Protein AF-A0A318QTA3-F1 (afdb_monomer)

Radius of gyrati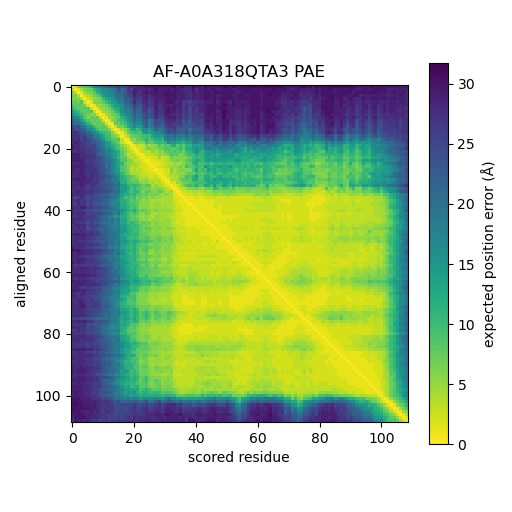on: 19.36 Å; Cα contacts (8 Å, |Δi|>4): 125; chains: 1; bounding box: 62×51×46 Å

Secondary structure (DSSP, 8-state):
-------------------HHHHHHHHHHHHTTTEEEEEHHHHHTSTTGGGPPTTS-EEEEETTEEEEEEEESSSS-EEEEEEGGGHHHHHHHHHHHHHHHS-------

pLDDT: mean 75.61, std 18.58, range [36.19, 95.62]

Solvent-accessible surface area (backbone atoms only — not comparable to full-atom values): 6719 Å² total; per-residue (Å²): 140,82,85,84,80,79,80,78,78,79,81,78,80,86,60,90,71,71,58,67,67,60,52,52,57,49,52,54,59,33,53,77,48,59,21,45,80,30,52,48,67,61,35,67,70,37,91,67,40,85,78,57,59,70,72,37,83,41,80,45,74,56,96,86,39,65,31,36,40,31,33,34,79,83,81,78,42,27,28,38,39,15,30,77,90,19,42,68,59,49,50,52,50,51,50,54,56,53,54,72,72,48,74,80,80,72,79,86,124

Nearest PDB structures (foldseek):
  5he2-assembly1_A  TM=5.416E-01  e=3.643E-01  Bos taurus
  3bw6-assembly1_A  TM=4.070E-01  e=3.000E-01  Saccharomyces cerevisiae
  3m7p-assembly1_A-2  TM=6.731E-01  e=3.989E+00  Homo sapiens
  8u62-assembly1_A  TM=3.241E-01  e=8.445E-01  Pseudomonas syringae pv. tomato str. DC3000
  8u63-assembly1_B  TM=3.859E-01  e=1.417E+00  Pseudomonas syringae pv. tomato str. DC3000

Structure (mmCIF, N/CA/C/O backbone):
data_AF-A0A318QTA3-F1
#
_entry.id   AF-A0A318QTA3-F1
#
loop_
_atom_site.group_PDB
_atom_site.id
_atom_site.type_symbol
_atom_site.label_atom_id
_atom_site.label_alt_id
_atom_site.label_comp_id
_atom_site.label_asym_id
_atom_site.label_entity_id
_atom_site.label_seq_id
_atom_site.pdbx_PDB_ins_code
_atom_site.Cartn_x
_atom_site.Cartn_y
_atom_site.Cartn_z
_atom_site.occupancy
_atom_site.B_iso_or_equiv
_atom_site.auth_seq_id
_atom_site.auth_comp_id
_atom_site.auth_asym_id
_atom_site.auth_atom_id
_atom_site.pdbx_PDB_model_num
ATOM 1 N N . MET A 1 1 ? 49.992 -37.227 -1.667 1.00 42.38 1 MET A N 1
ATOM 2 C CA . MET A 1 1 ? 48.634 -37.020 -1.109 1.00 42.38 1 MET A CA 1
ATOM 3 C C . MET A 1 1 ? 48.529 -35.599 -0.572 1.00 42.38 1 MET A C 1
ATOM 5 O O . MET A 1 1 ? 49.532 -35.109 -0.075 1.00 42.38 1 MET A O 1
ATOM 9 N N . LYS A 1 2 ? 47.312 -35.033 -0.624 1.00 38.53 2 LYS A N 1
ATOM 10 C CA . LYS A 1 2 ? 46.833 -33.720 -0.131 1.00 38.53 2 LYS A CA 1
ATOM 11 C C . LYS A 1 2 ? 46.766 -32.592 -1.166 1.00 38.53 2 LYS A C 1
ATOM 13 O O . LYS A 1 2 ? 47.620 -31.721 -1.247 1.00 38.53 2 LYS A O 1
ATOM 18 N N . ALA A 1 3 ? 45.666 -32.643 -1.918 1.00 46.94 3 ALA A N 1
ATOM 19 C CA . ALA A 1 3 ? 45.044 -31.502 -2.568 1.00 46.94 3 ALA A CA 1
ATOM 20 C C . ALA A 1 3 ? 44.564 -30.508 -1.497 1.00 46.94 3 ALA A C 1
ATOM 22 O O . ALA A 1 3 ? 43.799 -30.884 -0.610 1.00 46.94 3 ALA A O 1
ATOM 23 N N . PHE A 1 4 ? 45.010 -29.257 -1.577 1.00 48.28 4 PHE A N 1
ATOM 24 C CA . PHE A 1 4 ? 44.408 -28.150 -0.840 1.00 48.28 4 PHE A CA 1
ATOM 25 C C . PHE A 1 4 ? 43.391 -27.482 -1.762 1.00 48.28 4 PHE A C 1
ATOM 27 O O . PHE A 1 4 ? 43.740 -26.689 -2.632 1.00 48.28 4 PHE A O 1
ATOM 34 N N . GLY A 1 5 ? 42.128 -27.880 -1.607 1.00 43.62 5 GLY A N 1
ATOM 35 C CA . GLY A 1 5 ? 40.996 -27.203 -2.222 1.00 43.62 5 GLY A CA 1
ATOM 36 C C . GLY A 1 5 ? 40.757 -25.878 -1.511 1.00 43.62 5 GLY A C 1
ATOM 37 O O . GLY A 1 5 ? 40.330 -25.863 -0.360 1.00 43.62 5 GLY A O 1
ATOM 38 N N . ILE A 1 6 ? 41.034 -24.770 -2.193 1.00 57.19 6 ILE A N 1
ATOM 39 C CA . ILE A 1 6 ? 40.576 -23.447 -1.775 1.00 57.19 6 ILE A CA 1
ATOM 40 C C . ILE A 1 6 ? 39.201 -23.260 -2.415 1.00 57.19 6 ILE A C 1
ATOM 42 O O . ILE A 1 6 ? 39.081 -22.843 -3.565 1.00 57.19 6 ILE A O 1
ATOM 46 N N . LEU A 1 7 ? 38.154 -23.637 -1.679 1.00 49.53 7 LEU A N 1
ATOM 47 C CA . LEU A 1 7 ? 36.791 -23.193 -1.958 1.00 49.53 7 LEU A CA 1
ATOM 48 C C . LEU A 1 7 ? 36.718 -21.705 -1.588 1.00 49.53 7 LEU A C 1
ATOM 50 O O . LEU A 1 7 ? 36.408 -21.350 -0.453 1.00 49.53 7 LEU A O 1
ATOM 54 N N . SER A 1 8 ? 37.051 -20.830 -2.539 1.00 49.56 8 SER A N 1
ATOM 55 C CA . SER A 1 8 ? 36.705 -19.413 -2.441 1.00 49.56 8 SER A CA 1
ATOM 56 C C . SER A 1 8 ? 35.188 -19.296 -2.513 1.00 49.56 8 SER A C 1
ATOM 58 O O . SER A 1 8 ? 34.583 -19.443 -3.574 1.00 49.56 8 SER A O 1
ATOM 60 N N . LEU A 1 9 ? 34.584 -19.077 -1.347 1.00 50.34 9 LEU A N 1
ATOM 61 C CA . LEU A 1 9 ? 33.183 -18.729 -1.180 1.00 50.34 9 LEU A CA 1
ATOM 62 C C . LEU A 1 9 ? 32.931 -17.415 -1.937 1.00 50.34 9 LEU A C 1
ATOM 64 O O . LEU A 1 9 ? 33.360 -16.345 -1.508 1.00 50.34 9 LEU A O 1
ATOM 68 N N . VAL A 1 10 ? 32.274 -17.495 -3.092 1.00 53.47 10 VAL A N 1
ATOM 69 C CA . VAL A 1 10 ? 31.787 -16.314 -3.806 1.00 53.47 10 VAL A CA 1
ATOM 70 C C . VAL A 1 10 ? 30.608 -15.772 -3.004 1.00 53.47 10 VAL A C 1
ATOM 72 O O . VAL A 1 10 ? 29.505 -16.311 -3.059 1.00 53.47 10 VAL A O 1
ATOM 75 N N . VAL A 1 11 ? 30.843 -14.723 -2.219 1.00 54.94 11 VAL A N 1
ATOM 76 C CA . VAL A 1 11 ? 29.769 -13.954 -1.587 1.00 54.94 11 VAL A CA 1
ATOM 77 C C . VAL A 1 11 ? 29.130 -13.097 -2.681 1.00 54.94 11 VAL A C 1
ATOM 79 O O . VAL A 1 11 ? 29.548 -11.973 -2.947 1.00 54.94 11 VAL A O 1
ATOM 82 N N . LEU A 1 12 ? 28.142 -13.667 -3.371 1.00 45.72 12 LEU A N 1
ATOM 83 C CA . LEU A 1 12 ? 27.241 -12.935 -4.256 1.00 45.72 12 LEU A CA 1
ATOM 84 C C . LEU A 1 12 ? 26.322 -12.065 -3.389 1.00 45.72 12 LEU A C 1
ATOM 86 O O . LEU A 1 12 ? 25.224 -12.478 -3.027 1.00 45.72 12 LEU A O 1
ATOM 90 N N . LEU A 1 13 ? 26.756 -10.845 -3.065 1.00 45.47 13 LEU A N 1
ATOM 91 C CA . LEU A 1 13 ? 25.841 -9.772 -2.665 1.00 45.47 13 LEU A CA 1
ATOM 92 C C . LEU A 1 13 ? 25.120 -9.260 -3.918 1.00 45.47 13 LEU A C 1
ATOM 94 O O . LEU A 1 13 ? 25.325 -8.138 -4.367 1.00 45.47 13 LEU A O 1
ATOM 98 N N . ALA A 1 14 ? 24.274 -10.107 -4.500 1.00 48.94 14 ALA A N 1
ATOM 99 C CA . ALA A 1 14 ? 23.219 -9.662 -5.398 1.00 48.94 14 ALA A CA 1
ATOM 100 C C . ALA A 1 14 ? 22.024 -9.239 -4.535 1.00 48.94 14 ALA A C 1
ATOM 102 O O . ALA A 1 14 ? 20.998 -9.907 -4.479 1.00 48.94 14 ALA A O 1
ATOM 103 N N . GLY A 1 15 ? 22.203 -8.152 -3.792 1.00 41.44 15 GLY A N 1
ATOM 104 C CA . GLY A 1 15 ? 21.109 -7.404 -3.199 1.00 41.44 15 GLY A CA 1
ATOM 105 C C . GLY A 1 15 ? 21.170 -6.018 -3.803 1.00 41.44 15 GLY A C 1
ATOM 106 O O . GLY A 1 15 ? 22.168 -5.323 -3.625 1.00 41.44 15 GLY A O 1
ATOM 107 N N . CYS A 1 16 ? 20.143 -5.613 -4.541 1.00 46.47 16 CYS A N 1
ATOM 108 C CA . CYS A 1 16 ? 19.944 -4.213 -4.885 1.00 46.47 16 CYS A CA 1
ATOM 109 C C . CYS A 1 16 ? 19.694 -3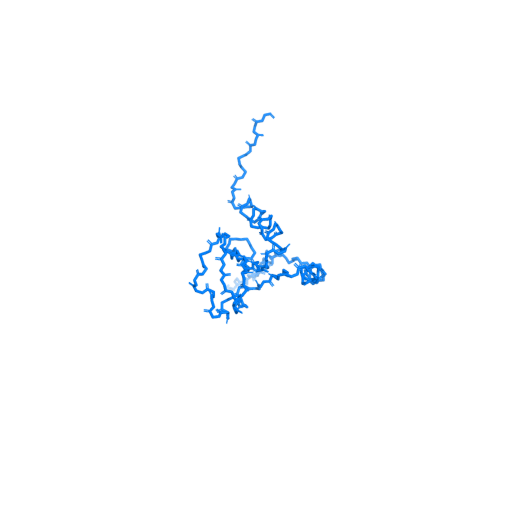.448 -3.576 1.00 46.47 16 CYS A C 1
ATOM 111 O O . CYS A 1 16 ? 18.550 -3.237 -3.188 1.00 46.47 16 CYS A O 1
ATOM 113 N N . THR A 1 17 ? 20.748 -3.101 -2.834 1.00 48.22 17 THR A N 1
ATOM 114 C CA . THR A 1 17 ? 20.617 -2.298 -1.621 1.00 48.22 17 THR A CA 1
ATOM 115 C C . THR A 1 17 ? 20.435 -0.862 -2.072 1.00 48.22 17 THR A C 1
ATOM 117 O O . THR A 1 17 ? 21.409 -0.146 -2.317 1.00 48.22 17 THR A O 1
ATOM 120 N N . TRP A 1 18 ? 19.179 -0.459 -2.247 1.00 48.59 18 TRP A N 1
ATOM 121 C CA . TRP A 1 18 ? 18.853 0.955 -2.310 1.00 48.59 18 TRP A CA 1
ATOM 122 C C . TRP A 1 18 ? 19.430 1.599 -1.042 1.00 48.59 18 TRP A C 1
ATOM 124 O O . TRP A 1 18 ? 19.219 1.066 0.053 1.00 48.59 18 TRP A O 1
ATOM 134 N N . PRO A 1 19 ? 20.261 2.643 -1.158 1.00 56.28 19 PRO A N 1
ATOM 135 C CA . PRO A 1 19 ? 20.949 3.172 0.005 1.00 56.28 19 PRO A CA 1
ATOM 136 C C . PRO A 1 19 ? 19.902 3.726 0.989 1.00 56.28 19 PRO A C 1
ATOM 138 O O . PRO A 1 19 ? 18.937 4.392 0.606 1.00 56.28 19 PRO A O 1
ATOM 141 N N . ALA A 1 20 ? 20.038 3.331 2.259 1.00 59.81 20 ALA A N 1
ATOM 142 C CA . ALA A 1 20 ? 18.998 3.474 3.285 1.00 59.81 20 ALA A CA 1
ATOM 143 C C . ALA A 1 20 ? 18.593 4.937 3.556 1.00 59.81 20 ALA A C 1
ATOM 145 O O . ALA A 1 20 ? 17.491 5.215 4.025 1.00 59.81 20 ALA A O 1
ATOM 146 N N . ASP A 1 21 ? 19.475 5.882 3.246 1.00 57.38 21 ASP A N 1
ATOM 147 C CA . ASP A 1 21 ? 19.245 7.323 3.306 1.00 57.38 21 ASP A CA 1
ATOM 148 C C . ASP A 1 21 ? 18.238 7.804 2.250 1.00 57.38 21 ASP A C 1
ATOM 150 O O . ASP A 1 21 ? 17.369 8.627 2.558 1.00 57.38 21 ASP A O 1
ATOM 154 N N . VAL A 1 22 ? 18.311 7.262 1.032 1.00 57.31 22 VAL A N 1
ATOM 155 C CA . VAL A 1 22 ? 17.360 7.558 -0.046 1.00 57.31 22 VAL A CA 1
ATOM 156 C C . VAL A 1 22 ? 15.989 6.990 0.299 1.00 57.31 22 VAL A C 1
ATOM 158 O O . VAL A 1 22 ? 14.994 7.701 0.160 1.00 57.31 22 VAL A O 1
ATOM 161 N N . ASP A 1 23 ? 15.941 5.774 0.843 1.00 65.94 23 ASP A N 1
ATOM 162 C CA . ASP A 1 23 ? 14.706 5.154 1.330 1.00 65.94 23 ASP A CA 1
ATOM 163 C C . ASP A 1 23 ? 14.071 5.966 2.464 1.00 65.94 23 ASP A C 1
ATOM 165 O O . ASP A 1 23 ? 12.877 6.246 2.437 1.00 65.94 23 ASP A O 1
ATOM 169 N N . GLN A 1 24 ? 14.861 6.462 3.418 1.00 64.25 24 GLN A N 1
ATOM 170 C CA . GLN A 1 24 ? 14.336 7.244 4.537 1.00 64.25 24 GLN A CA 1
ATOM 171 C C . GLN A 1 24 ? 13.854 8.647 4.129 1.00 64.25 24 GLN A C 1
ATOM 173 O O . GLN A 1 24 ? 12.896 9.179 4.700 1.00 64.25 24 GLN A O 1
ATOM 178 N N . ALA A 1 25 ? 14.533 9.307 3.188 1.00 63.25 25 ALA A N 1
ATOM 179 C CA . ALA A 1 25 ? 14.079 10.585 2.639 1.00 63.25 25 ALA A CA 1
ATOM 180 C C . ALA A 1 25 ? 12.792 10.412 1.819 1.00 63.25 25 ALA A C 1
ATOM 182 O O . ALA A 1 25 ? 11.885 11.246 1.894 1.00 63.25 25 ALA A O 1
ATOM 183 N N . TYR A 1 26 ? 12.706 9.307 1.085 1.00 64.75 26 TYR A N 1
ATOM 184 C CA . TYR A 1 26 ? 11.532 8.903 0.333 1.00 64.75 26 TYR A CA 1
ATOM 185 C C . TYR A 1 26 ? 10.351 8.583 1.263 1.00 64.75 26 TYR A C 1
ATOM 187 O O . TYR A 1 26 ? 9.312 9.231 1.151 1.00 64.75 26 TYR A O 1
ATOM 195 N N . ASP A 1 27 ? 10.533 7.720 2.265 1.00 68.56 27 ASP A N 1
ATOM 196 C CA . ASP A 1 27 ? 9.504 7.364 3.251 1.00 68.56 27 ASP A CA 1
ATOM 197 C C . ASP A 1 27 ? 9.022 8.595 4.042 1.00 68.56 27 ASP A C 1
ATOM 199 O O . ASP A 1 27 ? 7.827 8.745 4.299 1.00 68.56 27 ASP A O 1
ATOM 203 N N . ARG A 1 28 ? 9.911 9.554 4.349 1.00 67.00 28 ARG A N 1
ATOM 204 C CA . ARG A 1 28 ? 9.514 10.844 4.949 1.00 67.00 28 ARG A CA 1
ATOM 205 C C . ARG A 1 28 ? 8.569 11.650 4.063 1.00 67.00 28 ARG A C 1
ATOM 207 O O . ARG A 1 28 ? 7.645 12.274 4.583 1.00 67.00 28 ARG A O 1
ATOM 214 N N . ARG A 1 29 ? 8.784 11.647 2.746 1.00 65.81 29 ARG A N 1
ATOM 215 C CA . ARG A 1 29 ? 7.888 12.310 1.788 1.00 65.81 29 ARG A CA 1
ATOM 216 C C . ARG A 1 29 ? 6.541 11.592 1.695 1.00 65.81 29 ARG A C 1
ATOM 218 O O . ARG A 1 29 ? 5.528 12.253 1.487 1.00 65.81 29 ARG A O 1
ATOM 225 N N . LEU A 1 30 ? 6.510 10.271 1.874 1.00 69.19 30 LEU A N 1
ATOM 226 C CA . LEU A 1 30 ? 5.261 9.505 1.892 1.00 69.19 30 LEU A CA 1
ATOM 227 C C . LEU A 1 30 ? 4.403 9.889 3.106 1.00 69.19 30 LEU A C 1
ATOM 229 O O . LEU A 1 30 ? 3.245 10.267 2.940 1.00 69.19 30 LEU A O 1
ATOM 233 N N . VAL A 1 31 ? 5.000 9.906 4.305 1.00 67.81 31 VAL A N 1
ATOM 234 C CA . VAL A 1 31 ? 4.298 10.194 5.574 1.00 67.81 31 VAL A CA 1
ATOM 235 C C . VAL A 1 31 ? 3.610 11.563 5.569 1.00 67.81 31 VAL A C 1
ATOM 237 O O . VAL A 1 31 ? 2.524 11.708 6.125 1.00 67.81 31 VAL A O 1
ATOM 240 N N . GLN A 1 32 ? 4.202 12.564 4.912 1.00 65.75 32 GLN A N 1
ATOM 241 C CA . GLN A 1 32 ? 3.605 13.900 4.780 1.00 65.75 32 GLN A CA 1
ATOM 242 C C . GLN A 1 32 ? 2.299 13.917 3.972 1.00 65.75 32 GLN A C 1
ATOM 244 O O . GLN A 1 32 ? 1.518 14.850 4.116 1.00 65.75 32 GLN A O 1
ATO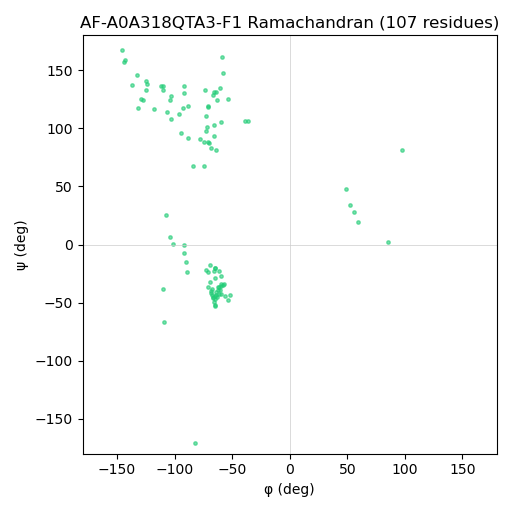M 249 N N . ASN A 1 33 ? 2.051 12.898 3.150 1.00 63.75 33 ASN A N 1
ATOM 250 C CA . ASN A 1 33 ? 0.905 12.819 2.249 1.00 63.75 33 ASN A CA 1
ATOM 251 C C . ASN A 1 33 ? -0.149 11.803 2.718 1.00 63.75 33 ASN A C 1
ATOM 253 O O . ASN A 1 33 ? -0.860 11.261 1.885 1.00 63.75 33 ASN A O 1
ATOM 257 N N . HIS A 1 34 ? -0.231 11.496 4.022 1.00 79.75 34 HIS A N 1
ATOM 258 C CA . HIS A 1 34 ? -1.132 10.458 4.561 1.00 79.75 34 HIS A CA 1
ATOM 259 C C . HIS A 1 34 ? -0.939 9.072 3.919 1.00 79.75 34 HIS A C 1
ATOM 261 O O . HIS A 1 34 ? -1.852 8.248 3.868 1.00 79.75 34 HIS A O 1
ATOM 267 N N . PHE A 1 35 ? 0.283 8.815 3.456 1.00 83.12 35 PHE A N 1
ATOM 268 C CA . PHE A 1 35 ? 0.684 7.618 2.741 1.00 83.12 35 PHE A CA 1
ATOM 269 C C . PHE A 1 35 ? 1.858 6.962 3.469 1.00 83.12 35 PHE A C 1
ATOM 271 O O . PHE A 1 35 ? 2.773 7.634 3.943 1.00 83.12 35 PHE A O 1
ATOM 278 N N . LYS A 1 36 ? 1.855 5.639 3.591 1.00 87.50 36 LYS A N 1
ATOM 279 C CA . LYS A 1 36 ? 2.915 4.893 4.265 1.00 87.50 36 LYS A CA 1
ATOM 280 C C . LYS A 1 36 ? 3.284 3.651 3.465 1.00 87.50 36 LYS A C 1
ATOM 282 O O . LYS A 1 36 ? 2.416 2.911 3.010 1.00 87.50 36 LYS A O 1
ATOM 287 N N . ARG A 1 37 ? 4.588 3.398 3.369 1.00 88.62 37 ARG A N 1
ATOM 288 C CA . ARG A 1 37 ? 5.146 2.103 2.983 1.00 88.62 37 ARG A CA 1
ATOM 289 C C . ARG A 1 37 ? 5.395 1.278 4.248 1.00 88.62 37 ARG A C 1
ATOM 291 O O . ARG A 1 37 ? 5.963 1.780 5.216 1.00 88.62 37 ARG A O 1
ATOM 298 N N . LEU A 1 38 ? 4.924 0.042 4.254 1.00 90.19 38 LEU A N 1
ATOM 299 C CA . LEU A 1 38 ? 5.152 -0.955 5.291 1.00 90.19 38 LEU A CA 1
ATOM 300 C C . LEU A 1 38 ? 6.065 -2.031 4.717 1.00 90.19 38 LEU A C 1
ATOM 302 O O . LEU A 1 38 ? 5.815 -2.539 3.622 1.00 90.19 38 LEU A O 1
ATOM 306 N N . SER A 1 39 ? 7.091 -2.412 5.468 1.00 90.50 39 SER A N 1
ATOM 307 C CA . SER A 1 39 ? 7.811 -3.660 5.205 1.00 90.50 39 SER A CA 1
ATOM 308 C C . SER A 1 39 ? 6.863 -4.867 5.272 1.00 90.50 39 SER A C 1
ATOM 310 O O . SER A 1 39 ? 5.784 -4.785 5.867 1.00 90.50 39 SER A O 1
ATOM 312 N N . SER A 1 40 ? 7.263 -6.005 4.693 1.00 90.12 40 SER A N 1
ATOM 313 C CA . SER A 1 40 ? 6.482 -7.249 4.786 1.00 90.12 40 SER A CA 1
ATOM 314 C C . SER A 1 40 ? 6.137 -7.600 6.240 1.00 90.12 40 SER A C 1
ATOM 316 O O . SER A 1 40 ? 4.991 -7.924 6.538 1.00 90.12 40 SER A O 1
ATOM 318 N N . ASP A 1 41 ? 7.097 -7.476 7.159 1.00 93.00 41 ASP A N 1
ATOM 319 C CA . ASP A 1 41 ? 6.889 -7.796 8.575 1.00 93.00 41 ASP A CA 1
ATOM 320 C C . ASP A 1 41 ? 5.902 -6.830 9.242 1.00 93.00 41 ASP A C 1
ATOM 322 O O . ASP A 1 41 ? 4.981 -7.263 9.937 1.00 93.00 41 ASP A O 1
ATOM 326 N N . GLU A 1 42 ? 6.035 -5.521 8.997 1.00 93.19 42 GLU A N 1
ATOM 327 C CA . GLU A 1 42 ? 5.084 -4.526 9.506 1.00 93.19 42 GLU A CA 1
ATOM 328 C C . GLU A 1 42 ? 3.677 -4.733 8.951 1.00 93.19 42 GLU A C 1
ATOM 330 O O . GLU A 1 42 ? 2.707 -4.505 9.675 1.00 93.19 42 GLU A O 1
ATOM 335 N N . PHE A 1 43 ? 3.566 -5.137 7.682 1.00 94.31 43 PHE A N 1
ATOM 336 C CA . PHE A 1 43 ? 2.301 -5.470 7.042 1.00 94.31 43 PHE A CA 1
ATOM 337 C C . PHE A 1 43 ? 1.669 -6.696 7.704 1.00 94.31 43 PHE A C 1
ATOM 339 O O . PHE A 1 43 ? 0.546 -6.597 8.184 1.00 94.31 43 PHE A O 1
ATOM 346 N N . HIS A 1 44 ? 2.385 -7.816 7.833 1.00 94.19 44 HIS A N 1
ATOM 347 C CA . HIS A 1 44 ? 1.849 -9.037 8.459 1.00 94.19 44 HIS A CA 1
ATOM 348 C C . HIS A 1 44 ? 1.546 -8.873 9.953 1.00 94.19 44 HIS A C 1
ATOM 350 O O . HIS A 1 44 ? 0.689 -9.577 10.489 1.00 94.19 44 HIS A O 1
ATOM 356 N N . ALA A 1 45 ? 2.188 -7.915 10.627 1.00 95.62 45 ALA A N 1
ATOM 357 C CA . ALA A 1 45 ? 1.846 -7.530 11.994 1.00 95.62 45 ALA A CA 1
ATOM 358 C C . ALA A 1 45 ? 0.489 -6.804 12.104 1.00 95.62 45 ALA A C 1
ATOM 360 O O . ALA A 1 45 ? -0.078 -6.726 13.196 1.00 95.62 45 ALA A O 1
ATOM 361 N N . GLN A 1 46 ? -0.060 -6.280 11.002 1.00 93.75 46 GLN A N 1
ATOM 362 C CA . GLN A 1 46 ? -1.379 -5.652 11.002 1.00 93.75 46 GLN A CA 1
ATOM 363 C C . GLN A 1 46 ? -2.480 -6.707 11.110 1.00 93.75 46 GLN A C 1
ATOM 365 O O . GLN A 1 46 ? -2.507 -7.675 10.350 1.00 93.75 46 GLN A O 1
ATOM 370 N N . SER A 1 47 ? -3.457 -6.484 11.992 1.00 93.50 47 SER A N 1
ATOM 371 C CA . SER A 1 47 ? -4.603 -7.390 12.177 1.00 93.50 47 SER A CA 1
ATOM 372 C C . SER A 1 47 ? -5.443 -7.573 10.909 1.00 93.50 47 SER A C 1
ATOM 374 O O . SER A 1 47 ? -6.068 -8.614 10.716 1.00 93.50 47 SER A O 1
ATOM 376 N N . TRP A 1 48 ? -5.434 -6.564 10.042 1.00 92.56 48 TRP A N 1
ATOM 377 C CA . TRP A 1 48 ? -6.205 -6.492 8.811 1.00 92.56 48 TRP A CA 1
ATOM 378 C C . TRP A 1 48 ? -5.460 -7.031 7.578 1.00 92.56 48 TRP A C 1
ATOM 380 O O . TRP A 1 48 ? -6.059 -7.184 6.520 1.00 92.56 48 TRP A O 1
ATOM 390 N N . SER A 1 49 ? -4.172 -7.366 7.692 1.00 93.94 49 SER A N 1
ATOM 391 C CA . SER A 1 49 ? -3.347 -7.814 6.555 1.00 93.94 49 SER A CA 1
ATOM 392 C C . SER A 1 49 ? -3.872 -9.076 5.874 1.00 93.94 49 SER A C 1
ATOM 394 O O . SER A 1 49 ? -3.800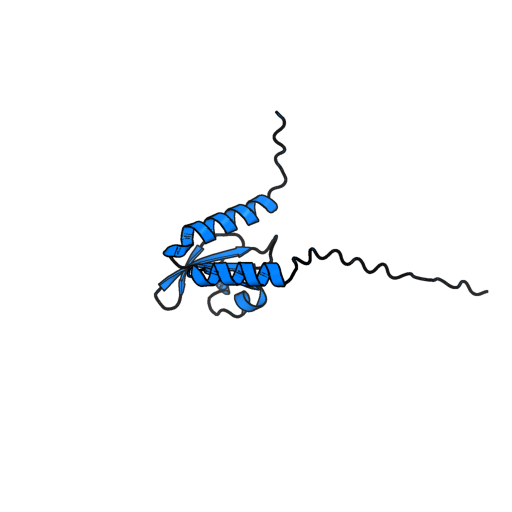 -9.207 4.657 1.00 93.94 49 SER A O 1
ATOM 396 N N . LYS A 1 50 ? -4.474 -9.986 6.645 1.00 93.12 50 LYS A N 1
ATOM 397 C CA . LYS A 1 50 ? -4.991 -11.271 6.150 1.00 93.12 50 LYS A CA 1
ATOM 398 C C . LYS A 1 50 ? -6.151 -11.138 5.165 1.00 93.12 50 LYS A C 1
ATOM 400 O O . LYS A 1 50 ? -6.435 -12.097 4.458 1.00 93.12 50 LYS A O 1
ATOM 405 N N . SER A 1 51 ? -6.844 -9.998 5.151 1.00 92.81 51 SER A N 1
ATOM 406 C CA . SER A 1 51 ? -7.934 -9.740 4.206 1.00 92.81 51 SER A CA 1
ATOM 407 C C . 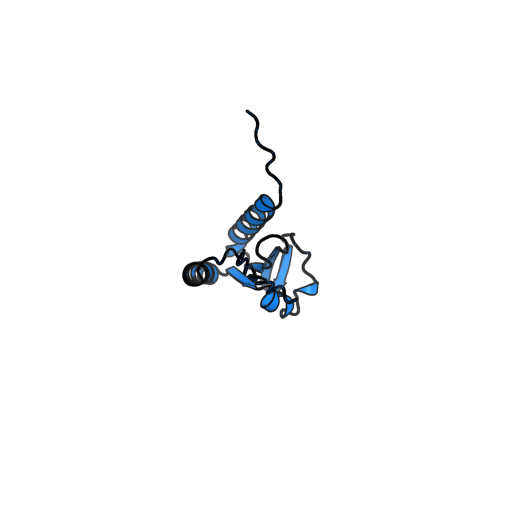SER A 1 51 ? -7.469 -9.048 2.928 1.00 92.81 51 SER A C 1
ATOM 409 O O . SER A 1 51 ? -8.304 -8.745 2.085 1.00 92.81 51 SER A O 1
ATOM 411 N N . ILE A 1 52 ? -6.175 -8.750 2.800 1.00 93.94 52 ILE A N 1
ATOM 412 C CA . ILE A 1 52 ? -5.616 -8.093 1.623 1.00 93.94 52 ILE A CA 1
ATOM 413 C C . ILE A 1 52 ? -5.126 -9.150 0.647 1.00 93.94 52 ILE A C 1
ATOM 415 O O . ILE A 1 52 ? -4.194 -9.901 0.932 1.00 93.94 52 ILE A O 1
ATOM 419 N N . GLU A 1 53 ? -5.729 -9.168 -0.535 1.00 93.94 53 GLU A N 1
ATOM 420 C CA . GLU A 1 53 ? -5.199 -9.925 -1.660 1.00 93.94 53 GLU A CA 1
ATOM 421 C C . GLU A 1 53 ? -3.858 -9.327 -2.138 1.00 93.94 53 GLU A C 1
ATOM 423 O O . GLU A 1 53 ? -3.774 -8.120 -2.391 1.00 93.94 53 GLU A O 1
ATOM 428 N N . PRO A 1 54 ? -2.794 -10.136 -2.272 1.00 92.56 54 PRO A N 1
ATOM 429 C CA . PRO A 1 54 ? -1.534 -9.675 -2.835 1.00 92.56 54 PRO A CA 1
ATOM 430 C C . PRO A 1 54 ? -1.691 -9.108 -4.249 1.00 92.56 54 PRO A C 1
ATOM 432 O O . PRO A 1 54 ? -2.487 -9.590 -5.050 1.00 92.56 54 PRO A O 1
ATOM 435 N N . ASN A 1 55 ? -0.861 -8.124 -4.584 1.00 90.06 55 ASN A N 1
ATOM 436 C CA . ASN A 1 55 ? -0.708 -7.531 -5.914 1.00 90.06 55 ASN A CA 1
ATOM 437 C C . ASN A 1 55 ? -1.987 -6.904 -6.481 1.00 90.06 55 ASN A C 1
ATOM 439 O O . ASN A 1 55 ? -2.086 -6.656 -7.680 1.00 90.06 55 ASN A O 1
ATOM 443 N N . THR A 1 56 ? -2.945 -6.600 -5.607 1.00 91.19 56 THR A N 1
ATOM 444 C CA . THR A 1 56 ? -4.226 -6.002 -5.969 1.00 91.19 56 THR A CA 1
ATOM 445 C C . THR A 1 56 ? -4.481 -4.788 -5.091 1.00 91.19 56 THR A C 1
ATOM 447 O O . THR A 1 56 ? -4.451 -4.878 -3.862 1.00 91.19 56 THR A O 1
ATOM 450 N N . LEU A 1 57 ? -4.729 -3.637 -5.721 1.00 91.50 57 LEU A N 1
ATOM 451 C CA . LEU A 1 57 ? -5.109 -2.420 -5.009 1.00 91.50 57 LEU A CA 1
ATOM 452 C C . LEU A 1 57 ? -6.535 -2.572 -4.475 1.00 91.50 57 LEU A C 1
ATOM 454 O O . LEU A 1 57 ? -7.477 -2.709 -5.254 1.00 91.50 57 LEU A O 1
ATOM 458 N N . GLN A 1 58 ? -6.695 -2.522 -3.157 1.00 93.94 58 GLN A N 1
ATOM 459 C CA . GLN A 1 58 ? -7.976 -2.717 -2.481 1.00 93.94 58 GLN A CA 1
ATOM 460 C C . GLN A 1 58 ? -8.296 -1.537 -1.573 1.00 93.94 58 GLN A C 1
ATOM 462 O O . GLN A 1 58 ? -7.420 -1.018 -0.888 1.00 93.94 58 GLN A O 1
ATOM 467 N N . MET A 1 59 ? -9.567 -1.140 -1.544 1.00 94.06 59 MET A N 1
ATOM 468 C CA . MET A 1 59 ? -10.086 -0.213 -0.542 1.00 94.06 59 MET A CA 1
ATOM 469 C C . MET A 1 59 ? -10.633 -1.005 0.644 1.00 94.06 59 MET A C 1
ATOM 471 O O . MET A 1 59 ? -11.342 -1.995 0.461 1.00 94.06 59 MET A O 1
ATOM 475 N N . MET A 1 60 ? -10.333 -0.555 1.858 1.00 92.75 60 MET A N 1
ATOM 476 C CA . MET A 1 60 ? -10.865 -1.123 3.088 1.00 92.75 60 MET A CA 1
ATOM 477 C C . MET A 1 60 ? -11.089 -0.063 4.166 1.00 92.75 60 MET A C 1
ATOM 479 O O . MET A 1 60 ? -10.586 1.052 4.082 1.00 92.75 60 MET A O 1
ATOM 483 N N . MET A 1 61 ? -11.809 -0.436 5.223 1.00 91.56 61 MET A N 1
ATOM 484 C CA . MET A 1 61 ? -12.023 0.427 6.384 1.00 91.56 61 MET A CA 1
ATOM 485 C C . MET A 1 61 ? -11.007 0.105 7.482 1.00 91.56 61 MET A C 1
ATOM 487 O O . MET A 1 61 ? -11.077 -0.956 8.102 1.00 91.56 61 MET A O 1
ATOM 491 N N . LEU A 1 62 ? -10.095 1.035 7.761 1.00 88.69 62 LEU A N 1
ATOM 492 C CA . LEU A 1 62 ? -9.141 0.958 8.866 1.00 88.69 62 LEU A CA 1
ATOM 493 C C . LEU A 1 62 ? -9.565 1.932 9.963 1.00 88.69 62 LEU A C 1
ATOM 495 O O . LEU A 1 62 ? -9.570 3.143 9.759 1.00 88.69 62 LEU A O 1
ATOM 499 N N . ASN A 1 63 ? -9.950 1.407 11.131 1.00 86.94 63 ASN A N 1
ATOM 500 C CA . ASN A 1 63 ? -10.416 2.205 12.276 1.00 86.94 63 ASN A CA 1
ATOM 501 C C . ASN A 1 63 ? -11.545 3.203 11.930 1.00 86.94 63 ASN A C 1
ATOM 503 O O . ASN A 1 63 ? -11.607 4.293 12.490 1.00 86.94 63 ASN A O 1
ATOM 507 N N . GLY A 1 64 ? -12.434 2.839 10.999 1.00 86.94 64 GLY A N 1
ATOM 508 C CA . GLY A 1 64 ? -13.541 3.698 10.561 1.00 86.94 64 GL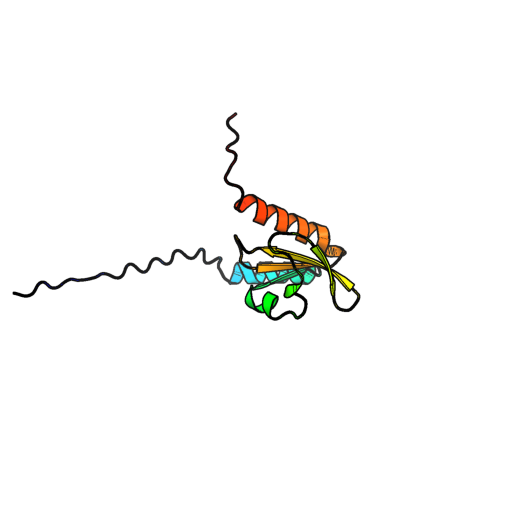Y A CA 1
ATOM 509 C C . GLY A 1 64 ? -13.191 4.702 9.455 1.00 86.94 64 GLY A C 1
ATOM 510 O O . GLY A 1 64 ? -14.079 5.427 9.015 1.00 86.94 64 GLY A O 1
ATOM 511 N N . THR A 1 65 ? -11.955 4.698 8.952 1.00 88.31 65 THR A N 1
ATOM 512 C CA . THR A 1 65 ? -11.505 5.551 7.842 1.00 88.31 65 THR A CA 1
ATOM 513 C C . THR A 1 65 ? -11.216 4.700 6.600 1.00 88.31 65 THR A C 1
ATOM 515 O O . THR A 1 65 ? -10.596 3.642 6.734 1.00 88.31 65 THR A O 1
ATOM 518 N N . PRO A 1 66 ? -11.635 5.122 5.391 1.00 90.94 66 PRO A N 1
ATOM 519 C CA . PRO A 1 66 ? -11.264 4.431 4.162 1.00 90.94 66 PRO A CA 1
ATOM 520 C C . PRO A 1 66 ? -9.757 4.539 3.914 1.00 90.94 66 PRO A C 1
ATOM 522 O O . PRO A 1 66 ? -9.183 5.629 3.964 1.00 90.94 66 PRO A O 1
ATOM 525 N N . ALA A 1 67 ? -9.137 3.405 3.619 1.00 92.81 67 ALA A N 1
ATOM 526 C CA . ALA A 1 67 ? -7.743 3.291 3.237 1.00 92.81 67 ALA A CA 1
ATOM 527 C C . ALA A 1 67 ? -7.607 2.395 2.004 1.00 92.81 67 ALA A C 1
ATOM 529 O O . ALA A 1 67 ? -8.339 1.420 1.842 1.00 92.81 67 ALA A O 1
ATOM 530 N N . TYR A 1 68 ? -6.650 2.719 1.150 1.00 94.56 68 TYR A N 1
ATOM 531 C CA . TYR A 1 68 ? -6.246 1.939 -0.002 1.00 94.56 68 TYR A CA 1
ATOM 532 C C . TYR A 1 68 ? -4.950 1.230 0.321 1.00 94.56 68 TYR A C 1
ATOM 534 O O . TYR A 1 68 ? -3.980 1.856 0.749 1.00 94.56 68 TYR A O 1
ATOM 542 N N . VAL A 1 69 ? -4.953 -0.076 0.107 1.00 94.38 69 VAL A N 1
ATOM 543 C CA . VAL A 1 69 ? -3.833 -0.951 0.400 1.00 94.38 69 VAL A CA 1
ATOM 544 C C . VAL A 1 69 ? -3.454 -1.709 -0.857 1.00 94.38 69 VAL A C 1
ATOM 546 O O . VAL A 1 69 ? -4.303 -2.292 -1.528 1.00 94.38 69 VAL A O 1
ATOM 549 N N . PHE A 1 70 ? -2.162 -1.730 -1.149 1.00 94.00 70 PHE A N 1
ATOM 550 C CA . PHE A 1 70 ? -1.574 -2.582 -2.169 1.00 94.00 70 PHE A CA 1
ATOM 551 C C . PHE A 1 70 ? -0.356 -3.283 -1.577 1.00 94.00 70 PHE A C 1
ATOM 553 O O . PHE A 1 70 ? 0.595 -2.621 -1.168 1.00 94.00 70 PHE A O 1
ATOM 560 N N . TYR A 1 71 ? -0.398 -4.611 -1.502 1.00 95.00 71 TYR A N 1
ATOM 561 C CA . TYR A 1 71 ? 0.717 -5.426 -1.025 1.00 95.00 71 TYR A CA 1
ATOM 562 C C . TYR A 1 71 ? 1.426 -6.076 -2.208 1.00 95.00 71 TYR A C 1
ATOM 564 O O . TYR A 1 71 ? 0.877 -6.986 -2.820 1.00 95.00 71 TYR A O 1
ATOM 572 N N . ASP A 1 72 ? 2.627 -5.617 -2.535 1.00 90.88 72 ASP A N 1
ATOM 573 C CA . ASP A 1 72 ? 3.440 -6.196 -3.600 1.00 90.88 72 ASP A CA 1
ATOM 574 C C . ASP A 1 72 ? 4.308 -7.327 -3.048 1.00 90.88 72 ASP A C 1
ATOM 576 O O . ASP A 1 72 ? 5.151 -7.115 -2.175 1.00 90.88 72 ASP A O 1
ATOM 580 N N . THR A 1 73 ? 4.113 -8.533 -3.578 1.00 90.19 73 THR A N 1
ATOM 581 C CA . THR A 1 73 ? 4.891 -9.726 -3.208 1.00 90.19 73 THR A CA 1
ATOM 582 C C . THR A 1 73 ? 5.973 -10.086 -4.214 1.00 90.19 73 THR A C 1
ATOM 584 O O . THR A 1 73 ? 6.620 -11.113 -4.033 1.00 90.19 73 THR A O 1
ATOM 587 N N . HIS A 1 74 ? 6.127 -9.326 -5.293 1.00 83.56 74 HIS A N 1
ATOM 588 C CA . HIS A 1 74 ? 7.005 -9.686 -6.401 1.00 83.56 74 HIS A CA 1
ATOM 589 C C . HIS A 1 74 ? 8.242 -8.800 -6.495 1.00 83.56 74 HIS A C 1
ATOM 591 O O . HIS A 1 74 ? 9.304 -9.319 -6.830 1.00 83.56 74 HIS A O 1
ATOM 597 N N . VAL A 1 75 ? 8.124 -7.492 -6.238 1.00 81.75 75 VAL A N 1
ATOM 598 C CA . VAL A 1 75 ? 9.252 -6.565 -6.408 1.00 81.75 75 VAL A CA 1
ATOM 599 C C . VAL A 1 75 ? 9.777 -6.088 -5.064 1.00 81.75 75 VAL A C 1
ATOM 601 O O . VAL A 1 75 ? 10.906 -6.407 -4.697 1.00 81.75 75 VAL A O 1
ATOM 604 N N . CYS A 1 76 ? 8.984 -5.315 -4.322 1.00 82.44 76 CYS A N 1
ATOM 605 C CA . CYS A 1 76 ? 9.453 -4.697 -3.084 1.00 82.44 76 CYS A CA 1
ATOM 606 C C . CYS A 1 76 ? 9.221 -5.562 -1.841 1.00 82.44 76 CYS A C 1
ATOM 608 O O . CYS A 1 76 ? 9.801 -5.264 -0.797 1.00 82.44 76 CYS A O 1
ATOM 610 N N . HIS A 1 77 ? 8.371 -6.595 -1.925 1.00 88.12 77 HIS A N 1
ATOM 611 C CA . HIS A 1 77 ? 7.894 -7.349 -0.757 1.00 88.12 77 HIS A CA 1
ATOM 612 C C . HIS A 1 77 ? 7.384 -6.404 0.348 1.00 88.12 77 HIS A C 1
ATOM 614 O O . HIS A 1 77 ? 7.775 -6.492 1.513 1.00 88.12 77 HIS A O 1
ATOM 620 N N . CYS A 1 78 ? 6.549 -5.440 -0.036 1.00 89.38 78 CYS A N 1
ATOM 621 C CA . CYS A 1 78 ? 6.138 -4.324 0.807 1.00 89.38 78 CYS A CA 1
ATOM 622 C C . CYS A 1 78 ? 4.678 -3.942 0.546 1.00 89.38 78 CYS A C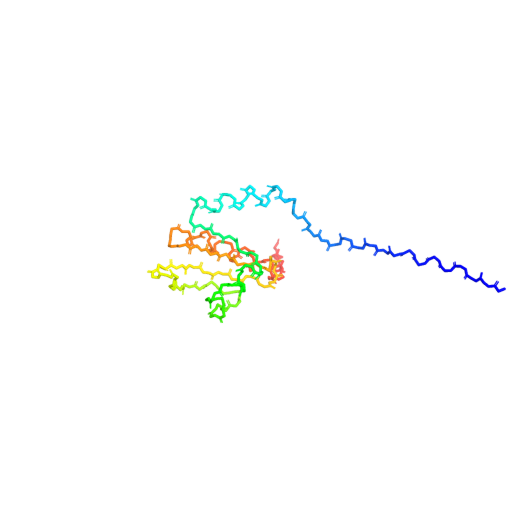 1
ATOM 624 O O . CYS A 1 78 ? 4.122 -4.234 -0.513 1.00 89.38 78 CYS A O 1
ATOM 626 N N . ALA A 1 79 ? 4.038 -3.300 1.522 1.00 92.19 79 ALA A N 1
ATOM 627 C CA . ALA A 1 79 ? 2.682 -2.791 1.370 1.00 92.19 79 ALA A CA 1
ATOM 628 C C . ALA A 1 79 ? 2.662 -1.267 1.332 1.00 92.19 79 ALA A C 1
ATOM 630 O O . ALA A 1 79 ? 3.295 -0.599 2.144 1.00 92.19 79 ALA A O 1
ATOM 631 N N . PHE A 1 80 ? 1.879 -0.716 0.421 1.00 91.69 80 PHE A N 1
ATOM 632 C CA . PHE A 1 80 ? 1.594 0.703 0.321 1.00 91.69 80 PHE A CA 1
ATOM 633 C C . PHE A 1 80 ? 0.188 0.951 0.853 1.00 91.69 80 PHE A C 1
ATOM 635 O O . PHE A 1 80 ? -0.766 0.321 0.399 1.00 91.69 80 PHE A O 1
ATOM 642 N N . VAL A 1 81 ? 0.068 1.843 1.833 1.00 91.94 81 VAL A N 1
ATOM 643 C CA . VAL A 1 81 ? -1.180 2.152 2.535 1.00 91.94 81 VAL A CA 1
ATOM 644 C C . VAL A 1 81 ? -1.403 3.655 2.499 1.00 91.94 81 VAL A C 1
ATOM 646 O O . VAL A 1 81 ? -0.543 4.412 2.943 1.00 91.94 81 VAL A O 1
ATOM 649 N N . GLY A 1 82 ? -2.549 4.095 2.001 1.00 91.12 82 GLY A N 1
ATOM 650 C CA . GLY A 1 82 ? -2.915 5.509 1.955 1.00 91.12 82 GLY A CA 1
ATOM 651 C C . GLY A 1 82 ? -4.397 5.725 2.215 1.00 91.12 82 GLY A C 1
ATOM 652 O O . GLY A 1 82 ? -5.191 4.808 2.064 1.00 91.12 82 GLY A O 1
ATOM 653 N N . ASP A 1 83 ? -4.788 6.921 2.626 1.00 90.06 83 ASP A N 1
ATOM 654 C CA . ASP A 1 83 ? -6.191 7.334 2.695 1.00 90.06 83 ASP A CA 1
ATOM 655 C C . ASP A 1 83 ? -6.741 7.807 1.326 1.00 90.06 83 ASP A C 1
ATOM 657 O O . ASP A 1 83 ? -6.094 7.692 0.284 1.00 90.06 83 ASP A O 1
ATOM 661 N N . ASN A 1 84 ? -7.951 8.378 1.312 1.00 88.12 84 ASN A N 1
ATOM 662 C CA . ASN A 1 84 ? -8.544 8.966 0.101 1.00 88.12 84 ASN A CA 1
ATOM 663 C C . ASN A 1 84 ? -7.688 10.066 -0.544 1.00 88.12 84 ASN A C 1
ATOM 665 O O . ASN A 1 84 ? -7.697 10.188 -1.768 1.00 88.12 84 ASN A O 1
ATOM 669 N N . SER A 1 85 ? -6.968 10.867 0.245 1.00 85.81 85 SER A N 1
ATOM 670 C CA . SER A 1 85 ? -6.142 11.956 -0.289 1.00 85.81 85 SER A CA 1
ATOM 671 C C . SER A 1 85 ? -4.902 11.439 -1.019 1.00 85.81 85 SER A C 1
ATOM 673 O O . SER A 1 85 ? -4.396 12.113 -1.916 1.00 85.81 85 SER A O 1
ATOM 675 N N . SER A 1 86 ? -4.470 10.220 -0.680 1.00 85.06 86 SER A N 1
ATOM 676 C CA . SER A 1 86 ? -3.293 9.559 -1.244 1.00 85.06 86 SER A CA 1
ATOM 677 C C . SER A 1 86 ? -3.602 8.454 -2.261 1.00 85.06 86 SER A C 1
ATOM 679 O O . SER A 1 86 ? -2.693 7.764 -2.729 1.00 85.06 86 SER A O 1
ATOM 681 N N . TYR A 1 87 ? -4.875 8.282 -2.639 1.00 86.31 87 TYR A N 1
ATOM 682 C CA . TYR A 1 87 ? -5.311 7.216 -3.546 1.00 86.31 87 TYR A CA 1
ATOM 683 C C . TYR A 1 87 ? -4.524 7.186 -4.861 1.00 86.31 87 TYR A C 1
ATOM 685 O O . TYR A 1 87 ? -4.061 6.124 -5.274 1.00 86.31 87 TYR A O 1
ATOM 693 N N . LEU A 1 88 ? -4.353 8.346 -5.507 1.00 86.44 88 LEU A N 1
ATOM 694 C CA . LEU A 1 88 ? -3.649 8.431 -6.790 1.00 86.44 88 LEU A CA 1
ATOM 695 C C . LEU A 1 88 ? -2.189 7.996 -6.653 1.00 86.44 88 LEU A C 1
ATOM 697 O O . LEU A 1 88 ? -1.689 7.272 -7.504 1.00 86.44 88 LEU A O 1
ATOM 701 N N . GLN A 1 89 ? -1.529 8.356 -5.553 1.00 84.81 89 GLN A N 1
ATOM 702 C CA . GLN A 1 89 ? -0.155 7.944 -5.294 1.00 84.81 89 GLN A CA 1
ATOM 703 C C . GLN A 1 89 ? -0.075 6.433 -5.066 1.00 84.81 89 GLN A C 1
ATOM 705 O O . GLN A 1 89 ? 0.769 5.777 -5.672 1.00 84.81 89 GLN A O 1
ATOM 710 N N . VAL A 1 90 ? -0.971 5.858 -4.253 1.00 83.81 90 VAL A N 1
ATOM 711 C CA . VAL A 1 90 ? -1.022 4.399 -4.032 1.00 83.81 90 VAL A CA 1
ATOM 712 C C . VAL A 1 90 ? -1.261 3.673 -5.362 1.00 83.81 90 VAL A C 1
ATOM 714 O O . VAL A 1 90 ? -0.606 2.672 -5.647 1.00 83.81 90 VAL A O 1
ATOM 717 N N . GLN A 1 91 ? -2.163 4.193 -6.200 1.00 86.81 91 GLN A N 1
ATOM 718 C CA . GLN A 1 91 ? -2.464 3.639 -7.518 1.00 86.81 91 GLN A CA 1
ATOM 719 C C . GLN A 1 91 ? -1.268 3.718 -8.475 1.00 86.81 91 GLN A C 1
ATOM 721 O O . GLN A 1 91 ? -0.985 2.736 -9.165 1.00 86.81 91 GLN A O 1
ATOM 726 N N . ASP A 1 92 ? -0.565 4.848 -8.520 1.00 85.50 92 ASP A N 1
ATOM 727 C CA . ASP A 1 92 ? 0.619 5.023 -9.363 1.00 85.50 92 ASP A CA 1
ATOM 728 C C . ASP A 1 92 ? 1.746 4.074 -8.940 1.00 85.50 92 ASP A C 1
ATOM 730 O O . ASP A 1 92 ? 2.365 3.446 -9.801 1.00 85.50 92 ASP A O 1
ATOM 734 N N . PHE A 1 93 ? 1.963 3.886 -7.633 1.00 84.06 93 PHE A N 1
ATOM 735 C CA . PHE A 1 93 ? 2.924 2.901 -7.129 1.00 84.06 93 PHE A CA 1
ATOM 736 C C . PHE A 1 93 ? 2.514 1.474 -7.465 1.00 84.06 93 PHE A C 1
ATOM 738 O O . PHE A 1 93 ? 3.329 0.725 -7.996 1.00 84.06 93 PHE A O 1
ATOM 745 N N . ALA A 1 94 ? 1.251 1.112 -7.241 1.00 85.31 94 ALA A N 1
ATOM 746 C CA . ALA A 1 94 ? 0.751 -0.207 -7.607 1.00 85.31 94 ALA A CA 1
ATOM 747 C C . ALA A 1 94 ? 0.966 -0.498 -9.097 1.00 85.31 94 ALA A C 1
ATOM 749 O O . ALA A 1 94 ? 1.454 -1.566 -9.462 1.00 85.31 94 ALA A O 1
ATOM 750 N N . ARG A 1 95 ? 0.677 0.478 -9.967 1.00 85.31 95 ARG A N 1
ATOM 751 C CA . ARG A 1 95 ? 0.921 0.365 -11.409 1.00 85.31 95 ARG A CA 1
ATOM 752 C C . ARG A 1 95 ? 2.409 0.223 -11.726 1.00 85.31 95 ARG A C 1
ATOM 754 O O . ARG A 1 95 ? 2.758 -0.618 -12.548 1.00 85.31 95 ARG A O 1
ATOM 761 N N . ALA A 1 96 ? 3.266 1.030 -11.104 1.00 84.12 96 ALA A N 1
ATOM 762 C CA . ALA A 1 96 ? 4.706 0.998 -11.338 1.00 84.12 96 ALA A CA 1
ATOM 763 C C . ALA A 1 96 ? 5.334 -0.335 -10.904 1.00 84.12 96 ALA A C 1
ATOM 765 O O . ALA A 1 96 ? 6.136 -0.887 -11.652 1.00 84.12 96 ALA A O 1
ATOM 766 N N . GLU A 1 97 ? 4.954 -0.879 -9.745 1.00 82.94 97 GLU A N 1
ATOM 767 C CA . GLU A 1 97 ? 5.435 -2.191 -9.293 1.00 82.94 97 GLU A CA 1
ATOM 768 C C . GLU A 1 97 ? 4.901 -3.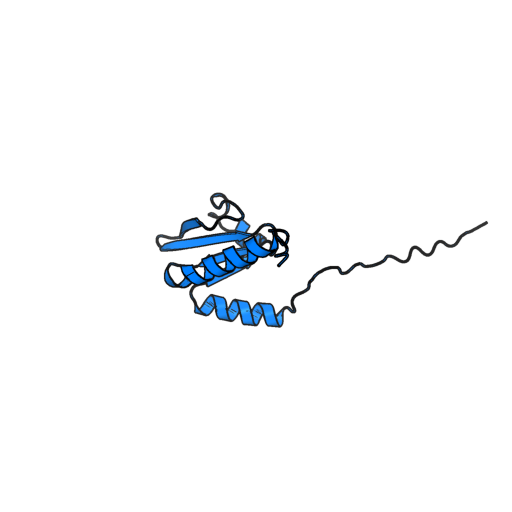320 -10.186 1.00 82.94 97 GLU A C 1
ATOM 770 O O . GLU A 1 97 ? 5.673 -4.164 -10.637 1.00 82.94 97 GLU A O 1
ATOM 775 N N . MET A 1 98 ? 3.615 -3.290 -10.555 1.00 80.75 98 MET A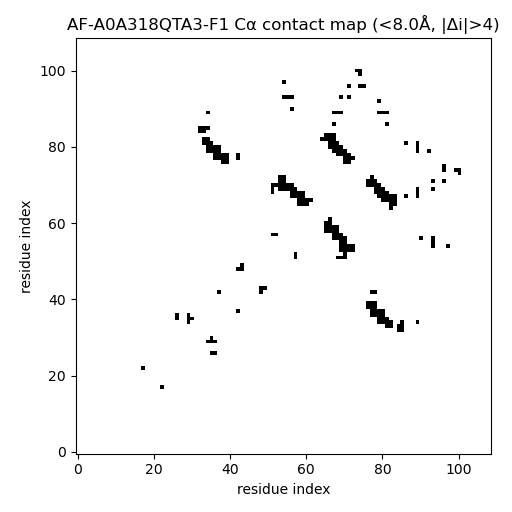 N 1
ATOM 776 C CA . MET A 1 98 ? 3.035 -4.270 -11.484 1.00 80.75 98 MET A CA 1
ATOM 777 C C . MET A 1 98 ? 3.690 -4.252 -12.870 1.00 80.75 98 MET A C 1
ATOM 779 O O . MET A 1 98 ? 3.878 -5.308 -13.474 1.00 80.75 98 MET A O 1
ATOM 783 N N . ALA A 1 99 ? 4.081 -3.078 -13.370 1.00 82.31 99 ALA A N 1
ATOM 784 C CA . ALA A 1 99 ? 4.767 -2.946 -14.653 1.00 82.31 99 ALA A CA 1
ATOM 785 C C . ALA A 1 99 ? 6.156 -3.604 -14.663 1.00 82.31 99 ALA A C 1
ATOM 787 O O . ALA A 1 99 ? 6.583 -4.078 -15.707 1.00 82.31 99 ALA A O 1
ATOM 788 N N . LYS A 1 100 ? 6.846 -3.691 -13.517 1.00 78.50 100 LYS A N 1
ATOM 789 C CA . LYS A 1 100 ? 8.160 -4.358 -13.416 1.00 78.50 100 LYS A CA 1
ATOM 790 C C . LYS A 1 100 ? 8.069 -5.884 -13.504 1.00 78.50 100 LYS A C 1
ATOM 792 O O . LYS A 1 100 ? 9.066 -6.536 -13.795 1.00 78.50 100 LYS A O 1
ATOM 797 N N . ILE A 1 101 ? 6.899 -6.452 -13.209 1.00 73.81 101 ILE A N 1
ATOM 798 C CA . ILE A 1 101 ? 6.650 -7.903 -13.231 1.00 73.81 101 ILE A CA 1
ATOM 799 C C . ILE A 1 101 ? 6.181 -8.345 -14.617 1.00 73.81 101 ILE A C 1
ATOM 801 O O . ILE A 1 101 ? 6.340 -9.508 -14.989 1.00 73.81 101 ILE A O 1
ATOM 805 N N . GLN A 1 102 ? 5.610 -7.427 -15.400 1.00 64.31 102 GLN A N 1
ATOM 806 C CA . GLN A 1 102 ? 5.327 -7.695 -16.800 1.00 64.31 102 GLN A CA 1
ATOM 807 C C . GLN A 1 102 ? 6.663 -7.734 -17.556 1.00 64.31 102 GLN A C 1
ATOM 809 O O . GLN A 1 102 ? 7.383 -6.736 -17.557 1.00 64.31 102 GLN A O 1
ATOM 814 N N . PRO A 1 103 ? 7.034 -8.866 -18.186 1.00 54.12 103 PRO A N 1
ATOM 815 C CA . PRO A 1 103 ? 8.175 -8.870 -19.085 1.00 54.12 103 PRO A CA 1
ATOM 816 C C . PRO A 1 103 ? 7.868 -7.882 -20.205 1.00 54.12 103 PRO A C 1
ATOM 818 O O . PRO A 1 103 ? 6.749 -7.894 -20.723 1.00 54.12 103 PRO A O 1
ATOM 821 N N . ASP A 1 104 ? 8.842 -7.038 -20.551 1.00 50.78 104 ASP A N 1
ATOM 822 C CA . ASP A 1 104 ? 8.793 -6.156 -21.713 1.00 50.78 104 ASP A CA 1
ATOM 823 C C . ASP A 1 104 ? 8.073 -6.868 -22.867 1.00 50.78 104 ASP A C 1
ATOM 825 O O . ASP A 1 104 ? 8.633 -7.743 -23.536 1.00 50.78 104 ASP A O 1
ATOM 829 N N . SER A 1 105 ? 6.838 -6.455 -23.161 1.00 44.81 105 SER A N 1
ATOM 830 C CA . SER A 1 105 ? 6.410 -6.464 -24.549 1.00 44.81 105 SER A CA 1
ATOM 831 C C . SER A 1 105 ? 7.251 -5.380 -25.195 1.00 44.81 105 SER A C 1
ATOM 833 O O . SER A 1 105 ? 6.842 -4.225 -25.280 1.00 44.81 105 SER A O 1
ATOM 835 N N . THR A 1 106 ? 8.471 -5.767 -25.557 1.00 43.56 106 THR A N 1
ATOM 836 C CA . THR A 1 106 ? 9.349 -5.051 -26.466 1.00 43.56 106 THR A CA 1
ATOM 837 C C . THR A 1 106 ? 8.468 -4.491 -27.574 1.00 43.56 106 THR A C 1
ATOM 839 O O . THR A 1 106 ? 7.938 -5.229 -28.405 1.00 43.56 106 THR A O 1
ATOM 842 N N . TYR A 1 107 ? 8.241 -3.178 -27.547 1.00 36.75 107 TYR A N 1
ATOM 843 C CA . TYR A 1 107 ? 7.706 -2.479 -28.700 1.00 36.75 107 TYR A CA 1
ATOM 844 C C . TYR A 1 107 ? 8.781 -2.584 -29.775 1.00 36.75 107 TYR A C 1
ATOM 846 O O . TYR A 1 107 ? 9.733 -1.811 -29.812 1.00 36.75 107 TYR A O 1
ATOM 854 N N . VAL A 1 108 ? 8.648 -3.605 -30.616 1.00 43.00 108 VAL A N 1
ATOM 855 C CA . VAL A 1 108 ? 9.238 -3.611 -31.944 1.00 43.00 108 VAL A CA 1
ATOM 856 C C . VAL A 1 108 ? 8.398 -2.640 -32.766 1.00 43.00 108 VAL A C 1
ATOM 858 O O . VAL A 1 108 ? 7.316 -3.000 -33.233 1.00 43.00 108 VAL A O 1
ATOM 861 N N . GLN A 1 109 ? 8.875 -1.407 -32.900 1.00 36.19 109 GLN A N 1
ATOM 862 C CA . GLN A 1 109 ? 8.613 -0.565 -34.065 1.00 36.19 109 GLN A CA 1
ATOM 863 C C . GLN A 1 109 ? 9.910 0.108 -34.490 1.00 36.19 109 GLN A C 1
ATOM 865 O O . GLN A 1 109 ? 10.584 0.688 -33.611 1.00 36.19 109 GLN A O 1
#

Foldseek 3Di:
DDDDDDPPPPPPPPDPCPPVVVVVVVQVVQVVQQKHKFALVRLVPDPCNVVDDALDWDWDADPNFIKTWHQHCDPRNIMMIGGPSCVVVNVVVSVVSVVVVDDDPPPPD

Organism: NCBI:txid65958

Mean predicted aligned error: 12.06 Å

Sequence (109 aa):
MKAFGILSLVVLLAGCTWPADVDQAYDRRLVQNHFKRLSSDEFHAQSWSKSIEPNTLQMMMLNGTPAYVFYDTHVCHCAFVGDNSSYLQVQDFARAEMAKIQPDSTYVQ